Protein AF-A0ABD5NP90-F1 (afdb_monomer)

Organism: NCBI:txid1487865

Radius of gyration: 21.66 Å; Cα contacts (8 Å, |Δi|>4): 193; chains: 1; bounding box: 47×62×63 Å

Solvent-accessible surface area (backbone atoms only — not comparable to full-atom values): 8607 Å² total; per-residue (Å²): 136,59,74,68,62,52,53,56,49,50,52,51,51,49,43,28,54,78,72,63,69,51,52,55,20,36,29,44,36,38,44,45,78,55,57,99,80,55,80,59,52,67,68,48,51,56,53,50,57,48,51,23,63,51,43,79,63,48,57,51,79,42,86,50,100,64,27,40,35,40,34,42,50,76,32,51,48,91,72,45,57,64,66,62,50,50,57,49,51,52,53,53,33,64,76,35,55,92,68,23,47,68,42,79,44,81,45,80,48,76,55,96,90,35,44,31,38,32,40,40,36,37,66,38,70,63,96,57,80,79,78,71,82,73,77,80,82,67,82,81,76,73,81,83,82,130

pLDDT: mean 82.2, std 15.54, range [41.75, 96.75]

Secondary structure (DSSP, 8-state):
--HHHHHHHHHHHHIIIIIS---SEEEEEEEEEPPTT-TTHHHHHHHHHHHHHHTTT-EEEEEETTEEEEEEPPEETTT--HHHHHHHHHHHHHHHTTT-EEEEEEEEEEETTEEEEEEEEEEE--SS-------------PPPP-

Foldseek 3Di:
DDPVVVVVLVVVLCCCVVPVVHFQWEKEKAFDFADPVSVCVVVVVVLLVQNCVQQVHDWDWDADPGGIMIIGDTHGPVSGPVVVVVVSLVVVQVSCVVFFHKDWDWDWDQDPSTTYIYIYIYTHGDPDPPDDPPPPPDPPPDDDDD

Nearest PDB structures (foldseek):
  2gf9-assembly1_A  TM=6.830E-01  e=1.970E+00  Homo sapiens
  2f9m-assembly1_A  TM=6.886E-01  e=2.098E+00  Homo sapiens
  6n0b-assembly1_C  TM=7.462E-01  e=4.466E+00  Homo sapiens
  9bhw-assembly1_C  TM=5.944E-01  e=6.516E+00  Ciona intestinalis
  7m6j-assembly1_D  TM=7.043E-01  e=8.927E+00  Homo sapiens

Structure (mmCIF, N/CA/C/O backbone):
data_AF-A0ABD5NP90-F1
#
_entry.id   AF-A0ABD5NP90-F1
#
loop_
_atom_site.group_PDB
_atom_site.id
_atom_site.type_symbol
_atom_site.label_atom_id
_atom_site.label_alt_id
_atom_site.label_comp_id
_atom_site.label_asym_id
_atom_site.label_entity_id
_atom_site.label_seq_id
_atom_site.pdbx_PDB_ins_code
_atom_site.Cartn_x
_atom_site.Cartn_y
_atom_site.Cartn_z
_atom_site.occupancy
_atom_site.B_iso_or_equiv
_atom_site.auth_seq_id
_atom_site.auth_comp_id
_atom_site.auth_asym_id
_atom_site.auth_atom_id
_atom_site.pdbx_PDB_model_num
ATOM 1 N N . MET A 1 1 ? 8.278 3.308 -33.999 1.00 57.59 1 MET A N 1
ATOM 2 C CA . MET A 1 1 ? 8.359 2.010 -33.283 1.00 57.59 1 MET A CA 1
ATOM 3 C C . MET A 1 1 ? 7.570 0.972 -34.076 1.00 57.59 1 MET A C 1
ATOM 5 O O . MET A 1 1 ? 6.395 1.219 -34.317 1.00 57.59 1 MET A O 1
ATOM 9 N N . SER A 1 2 ? 8.193 -0.114 -34.550 1.00 71.19 2 SER A N 1
ATOM 10 C CA . SER A 1 2 ? 7.532 -1.091 -35.438 1.00 71.19 2 SER A CA 1
ATOM 11 C C . SER A 1 2 ? 6.545 -2.002 -34.686 1.00 71.19 2 SER A C 1
ATOM 13 O O . SER A 1 2 ? 6.650 -2.179 -33.469 1.00 71.19 2 SER A O 1
ATOM 15 N N . LEU A 1 3 ? 5.588 -2.595 -35.411 1.00 65.69 3 LEU A N 1
ATOM 16 C CA . LEU A 1 3 ? 4.595 -3.539 -34.870 1.00 65.69 3 LEU A CA 1
ATOM 17 C C . LEU A 1 3 ? 5.245 -4.779 -34.223 1.00 65.69 3 LEU A C 1
ATOM 19 O O . LEU A 1 3 ? 4.791 -5.229 -33.175 1.00 65.69 3 LEU A O 1
ATOM 23 N N . LEU A 1 4 ? 6.356 -5.262 -34.787 1.00 64.75 4 LEU A N 1
ATOM 24 C CA . LEU A 1 4 ? 7.160 -6.373 -34.259 1.00 64.75 4 LEU A CA 1
ATOM 25 C C . LEU A 1 4 ? 7.798 -6.060 -32.898 1.00 64.75 4 LEU A C 1
ATOM 27 O O . LEU A 1 4 ? 7.802 -6.898 -31.999 1.00 64.75 4 LEU A O 1
ATOM 31 N N . CYS A 1 5 ? 8.295 -4.836 -32.701 1.00 59.66 5 CYS A N 1
ATOM 32 C CA . CYS A 1 5 ? 8.834 -4.431 -31.402 1.00 59.66 5 CYS A CA 1
ATOM 33 C C . CYS A 1 5 ? 7.739 -4.372 -30.324 1.00 59.66 5 CYS A C 1
ATOM 35 O O . CYS A 1 5 ? 8.005 -4.690 -29.167 1.00 59.66 5 CYS A O 1
ATOM 37 N N . ARG A 1 6 ? 6.505 -3.990 -30.688 1.00 65.06 6 ARG A N 1
ATOM 38 C CA . ARG A 1 6 ? 5.370 -3.943 -29.749 1.00 65.06 6 ARG A CA 1
ATOM 39 C C . ARG A 1 6 ? 4.915 -5.339 -29.322 1.00 65.06 6 ARG A C 1
ATOM 41 O O . ARG A 1 6 ? 4.686 -5.551 -28.133 1.00 65.06 6 ARG A O 1
ATOM 48 N N . SER A 1 7 ? 4.823 -6.287 -30.255 1.00 70.94 7 SER A N 1
ATOM 49 C CA . SER A 1 7 ? 4.382 -7.656 -29.960 1.00 70.94 7 SER A CA 1
ATOM 50 C C . SER A 1 7 ? 5.392 -8.425 -29.105 1.00 70.94 7 SER A C 1
ATOM 52 O O . SER A 1 7 ? 5.006 -9.027 -28.105 1.00 70.94 7 SER A O 1
ATOM 54 N N . LEU A 1 8 ? 6.690 -8.328 -29.409 1.00 77.44 8 LEU A N 1
ATOM 55 C CA . LEU A 1 8 ? 7.744 -8.939 -28.586 1.00 77.44 8 LEU A CA 1
ATOM 56 C C . LEU A 1 8 ? 7.776 -8.364 -27.163 1.00 77.44 8 LEU A C 1
ATOM 58 O O . LEU A 1 8 ? 7.968 -9.101 -26.194 1.00 77.44 8 LEU A O 1
ATOM 62 N N . ARG A 1 9 ? 7.541 -7.054 -27.018 1.00 76.25 9 ARG A N 1
ATOM 63 C CA . ARG A 1 9 ? 7.467 -6.401 -25.706 1.00 76.25 9 ARG A CA 1
ATOM 64 C C . ARG A 1 9 ? 6.272 -6.901 -24.895 1.00 76.25 9 ARG A C 1
ATOM 66 O O . ARG A 1 9 ? 6.444 -7.232 -23.728 1.00 76.25 9 ARG A O 1
ATOM 73 N N . ALA A 1 10 ? 5.100 -7.022 -25.517 1.00 77.19 10 ALA A N 1
ATOM 74 C CA . ALA A 1 10 ? 3.906 -7.555 -24.864 1.00 77.19 10 ALA A CA 1
ATOM 75 C C . ALA A 1 10 ? 4.109 -9.001 -24.378 1.00 77.19 10 ALA A C 1
ATOM 77 O O . ALA A 1 10 ? 3.796 -9.306 -23.228 1.00 77.19 10 ALA A O 1
ATOM 78 N N . ILE A 1 11 ? 4.710 -9.862 -25.207 1.00 81.62 11 ILE A N 1
ATOM 79 C CA . ILE A 1 11 ? 5.029 -11.251 -24.839 1.00 81.62 11 ILE A CA 1
ATOM 80 C C . ILE A 1 11 ? 5.984 -11.288 -23.643 1.00 81.62 11 ILE A C 1
ATOM 82 O O . ILE A 1 11 ? 5.739 -12.014 -22.683 1.00 81.62 11 ILE A O 1
ATOM 86 N N . ARG A 1 12 ? 7.046 -10.471 -23.657 1.00 80.31 12 ARG A N 1
ATOM 87 C CA . ARG A 1 12 ? 7.995 -10.390 -22.537 1.00 80.31 12 ARG A CA 1
ATOM 88 C C . ARG A 1 12 ? 7.311 -9.948 -21.242 1.00 80.31 12 ARG A C 1
ATOM 90 O O . ARG A 1 12 ? 7.608 -10.509 -20.191 1.00 80.31 12 ARG A O 1
ATOM 97 N N . THR A 1 13 ? 6.412 -8.967 -21.306 1.00 79.44 13 THR A N 1
ATOM 98 C CA . THR A 1 13 ? 5.660 -8.486 -20.138 1.00 79.44 13 THR A CA 1
ATOM 99 C C . THR A 1 13 ? 4.756 -9.572 -19.564 1.00 79.44 13 THR A C 1
ATOM 101 O O . THR A 1 13 ? 4.794 -9.814 -18.359 1.00 79.44 13 THR A O 1
ATOM 104 N N . VAL A 1 14 ? 3.992 -10.260 -20.417 1.00 80.69 14 VAL A N 1
ATOM 105 C CA . VAL A 1 14 ? 3.122 -11.377 -20.013 1.00 80.69 14 VAL A CA 1
ATOM 106 C C . VAL A 1 14 ? 3.948 -12.503 -19.400 1.00 80.69 14 VAL A C 1
ATOM 108 O O . VAL A 1 14 ? 3.627 -12.966 -18.314 1.00 80.69 14 VAL A O 1
ATOM 111 N N . TRP A 1 15 ? 5.069 -12.882 -20.017 1.00 79.94 15 TRP A N 1
ATOM 112 C CA . TRP A 1 15 ? 5.958 -13.910 -19.474 1.00 79.94 15 TRP A CA 1
ATOM 113 C C . TRP A 1 15 ? 6.501 -13.511 -18.094 1.00 79.94 15 TRP A C 1
ATOM 115 O O . TRP A 1 15 ? 6.408 -14.279 -17.135 1.00 79.94 15 TRP A O 1
ATOM 125 N N . LYS A 1 16 ? 7.040 -12.292 -17.951 1.00 80.31 16 LYS A N 1
ATOM 126 C CA . LYS A 1 16 ? 7.548 -11.801 -16.661 1.00 80.31 16 LYS A CA 1
ATOM 127 C C . LYS A 1 16 ? 6.478 -11.809 -15.569 1.00 80.31 16 LYS A C 1
ATOM 129 O O . LYS A 1 16 ? 6.783 -12.190 -14.440 1.00 80.31 16 LYS A O 1
ATOM 134 N N . ARG A 1 17 ? 5.253 -11.400 -15.905 1.00 84.50 17 ARG A N 1
ATOM 135 C CA . ARG A 1 17 ? 4.126 -11.325 -14.972 1.00 84.50 17 ARG A CA 1
ATOM 136 C C . ARG A 1 17 ? 3.59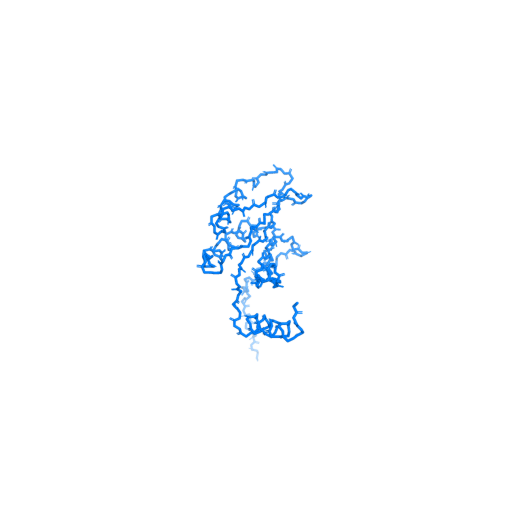7 -12.708 -14.601 1.00 84.50 17 ARG A C 1
ATOM 138 O O . ARG A 1 17 ? 3.575 -13.048 -13.426 1.00 84.50 17 ARG A O 1
ATOM 145 N N . ASP A 1 18 ? 3.203 -13.487 -15.601 1.00 84.81 18 ASP A N 1
ATOM 146 C CA . ASP A 1 18 ? 2.347 -14.663 -15.419 1.00 84.81 18 ASP A CA 1
ATOM 147 C C . ASP A 1 18 ? 3.154 -15.955 -15.238 1.00 84.81 18 ASP A C 1
ATOM 149 O O . ASP A 1 18 ? 2.656 -16.911 -14.655 1.00 84.81 18 ASP A O 1
ATOM 153 N N . VAL A 1 19 ? 4.411 -15.985 -15.695 1.00 80.25 19 VAL A N 1
ATOM 154 C CA . VAL A 1 19 ? 5.278 -17.169 -15.566 1.00 80.25 19 VAL A CA 1
ATOM 155 C C . VAL A 1 19 ? 6.350 -16.951 -14.506 1.00 80.25 19 V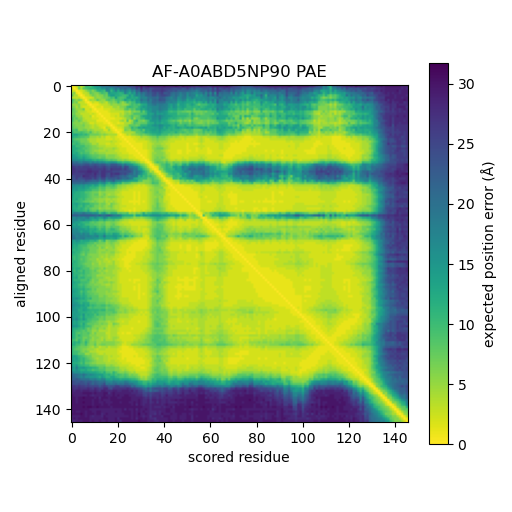AL A C 1
ATOM 157 O O . VAL A 1 19 ? 6.543 -17.793 -13.636 1.00 80.25 19 VAL A O 1
ATOM 160 N N . LEU A 1 20 ? 7.068 -15.826 -14.565 1.00 82.25 20 LEU A N 1
ATOM 161 C CA . LEU A 1 20 ? 8.197 -15.593 -13.658 1.00 82.25 20 LEU A CA 1
ATOM 162 C C . LEU A 1 20 ? 7.791 -14.919 -12.348 1.00 82.25 20 LEU A C 1
ATOM 164 O O . LEU A 1 20 ? 8.569 -14.968 -11.400 1.00 82.25 20 LEU A O 1
ATOM 168 N N . SER A 1 21 ? 6.623 -14.271 -12.289 1.00 85.25 21 SER A N 1
ATOM 169 C CA . SER A 1 21 ? 6.229 -13.399 -11.173 1.00 85.25 21 SER A CA 1
ATOM 170 C C . SER A 1 21 ? 7.319 -12.381 -10.792 1.00 85.25 21 SER A C 1
ATOM 172 O O . SER A 1 21 ? 7.497 -12.058 -9.619 1.00 85.25 21 SER A O 1
ATOM 174 N N . ARG A 1 22 ? 8.068 -11.873 -11.782 1.00 88.44 22 ARG A N 1
ATOM 175 C CA . ARG A 1 22 ? 9.227 -10.984 -11.587 1.00 88.44 22 ARG A CA 1
ATOM 176 C C . ARG A 1 22 ? 8.962 -9.599 -12.183 1.00 88.44 22 ARG A C 1
ATOM 178 O O . ARG A 1 22 ? 9.093 -9.441 -13.402 1.00 88.44 22 ARG A O 1
ATOM 185 N N . PRO A 1 23 ? 8.586 -8.602 -11.363 1.00 92.88 23 PRO A N 1
ATOM 186 C CA . PRO A 1 23 ? 8.503 -7.225 -11.824 1.00 92.88 23 PRO A CA 1
ATOM 187 C C . PRO A 1 23 ? 9.896 -6.620 -12.013 1.00 92.88 23 PRO A C 1
ATOM 189 O O . PRO A 1 23 ? 10.886 -7.112 -11.479 1.00 92.88 23 PRO A O 1
ATOM 192 N N . ASP A 1 24 ? 9.949 -5.526 -12.764 1.00 93.81 24 ASP A N 1
ATOM 193 C CA . ASP A 1 24 ? 11.124 -4.661 -12.859 1.00 93.81 24 ASP A CA 1
ATOM 194 C C . ASP A 1 24 ? 11.206 -3.709 -11.656 1.00 93.81 24 ASP A C 1
ATOM 196 O O . ASP A 1 24 ? 12.299 -3.368 -11.205 1.00 93.81 24 ASP A O 1
ATOM 200 N N . ARG A 1 25 ? 10.049 -3.283 -11.131 1.00 95.06 25 ARG A N 1
ATOM 201 C CA . ARG A 1 25 ? 9.948 -2.373 -9.984 1.00 95.06 25 ARG A CA 1
ATOM 202 C C . ARG A 1 25 ? 8.795 -2.739 -9.053 1.00 95.06 25 ARG A C 1
ATOM 204 O O . ARG A 1 25 ? 7.773 -3.263 -9.503 1.00 95.06 25 ARG A O 1
ATOM 211 N N . TYR A 1 26 ? 8.932 -2.401 -7.779 1.00 95.50 26 TYR A N 1
ATOM 212 C CA . TYR A 1 26 ? 7.846 -2.426 -6.806 1.00 95.50 26 TYR A CA 1
ATOM 213 C C . TYR A 1 26 ? 7.386 -1.021 -6.464 1.00 95.50 26 TYR A C 1
ATOM 215 O O . TYR A 1 26 ? 8.157 -0.072 -6.504 1.00 95.50 26 TYR A O 1
ATOM 223 N N . GLN A 1 27 ? 6.122 -0.915 -6.094 1.00 95.62 27 GLN A N 1
ATOM 224 C CA . GLN A 1 27 ? 5.531 0.297 -5.549 1.00 95.62 27 GLN A CA 1
ATOM 225 C C . GLN A 1 27 ? 4.599 -0.098 -4.407 1.00 95.62 27 GLN A C 1
ATOM 227 O O . GLN A 1 27 ? 4.057 -1.207 -4.415 1.00 95.62 27 GLN A O 1
ATOM 232 N N . VAL A 1 28 ? 4.346 0.801 -3.463 1.00 96.62 28 VAL A N 1
ATOM 233 C CA . VAL A 1 28 ? 3.317 0.594 -2.448 1.00 96.62 28 VAL A CA 1
ATOM 234 C C . VAL A 1 28 ? 2.341 1.763 -2.373 1.00 96.62 28 VAL A C 1
ATOM 236 O O . VAL A 1 28 ? 2.700 2.920 -2.547 1.00 96.62 28 VAL A O 1
ATOM 239 N N . TYR A 1 29 ? 1.083 1.422 -2.121 1.00 95.81 29 TYR A N 1
ATOM 240 C CA . TYR A 1 29 ? 0.025 2.295 -1.648 1.00 95.81 29 TYR A CA 1
ATOM 241 C C . TYR A 1 29 ? -0.466 1.731 -0.312 1.00 95.81 29 TYR A C 1
ATOM 243 O O . TYR A 1 29 ? -0.935 0.590 -0.275 1.00 95.81 29 TYR A O 1
ATOM 251 N N . VAL A 1 30 ? -0.408 2.513 0.763 1.00 95.31 30 VAL A N 1
ATOM 252 C CA . VAL A 1 30 ? -0.983 2.150 2.066 1.00 95.31 30 VAL A CA 1
ATOM 253 C C . VAL A 1 30 ? -1.965 3.222 2.502 1.00 95.31 30 VAL A C 1
ATOM 255 O O . VAL A 1 30 ? -1.637 4.402 2.490 1.00 95.31 30 VAL A O 1
ATOM 258 N N . SER A 1 31 ? -3.172 2.832 2.895 1.00 93.31 31 SER A N 1
ATOM 259 C CA . SER A 1 31 ? -4.101 3.736 3.573 1.00 93.31 31 SER A CA 1
ATOM 260 C C . SER A 1 31 ? -4.058 3.503 5.077 1.00 93.31 31 SER A C 1
ATOM 262 O O . SER A 1 31 ? -4.033 2.361 5.523 1.00 93.31 31 SER A O 1
ATOM 264 N N . PHE A 1 32 ? -4.094 4.581 5.851 1.00 90.69 32 PHE A N 1
ATOM 265 C CA . PHE A 1 32 ? -4.166 4.553 7.304 1.00 90.69 32 PHE A CA 1
ATOM 266 C C . PHE A 1 32 ? -5.441 5.264 7.757 1.00 90.69 32 PHE A C 1
ATOM 268 O O . PHE A 1 32 ? -5.569 6.469 7.518 1.00 90.69 32 PHE A O 1
ATOM 275 N N . PRO A 1 33 ? -6.405 4.561 8.373 1.00 86.31 33 PRO A N 1
ATOM 276 C CA . PRO A 1 33 ? -7.574 5.214 8.933 1.00 86.31 33 PRO A CA 1
ATOM 277 C C . PRO A 1 33 ? -7.179 6.024 10.171 1.00 86.31 33 PRO A C 1
ATOM 279 O O . PRO A 1 33 ? -6.468 5.529 11.046 1.00 86.31 33 PRO A O 1
ATOM 282 N N . THR A 1 34 ? -7.673 7.254 10.268 1.00 74.25 34 THR A N 1
ATOM 283 C CA . THR A 1 34 ? -7.567 8.072 11.485 1.00 74.25 34 THR A CA 1
ATOM 284 C C . THR A 1 34 ? -8.879 7.970 12.260 1.00 74.25 34 THR A C 1
ATOM 286 O O . THR A 1 34 ? -9.952 7.934 11.656 1.00 74.25 34 THR A O 1
ATOM 289 N N . ASP A 1 35 ? -8.820 7.878 13.591 1.00 68.81 35 ASP A N 1
ATOM 290 C CA . ASP A 1 35 ? -10.031 8.019 14.408 1.00 68.81 35 ASP A CA 1
ATOM 291 C C . ASP A 1 35 ? -10.451 9.500 14.504 1.00 68.81 35 ASP A C 1
ATOM 293 O O . ASP A 1 35 ? -9.695 10.401 14.136 1.00 68.81 35 ASP A O 1
ATOM 297 N N . GLU A 1 36 ? -11.676 9.755 14.971 1.00 56.91 36 GLU A N 1
ATOM 298 C CA . GLU A 1 36 ? -12.225 11.115 15.105 1.00 56.91 36 GLU A CA 1
ATOM 299 C C . GLU A 1 36 ? -11.417 11.976 16.098 1.00 56.91 36 GLU A C 1
ATOM 301 O O . GLU 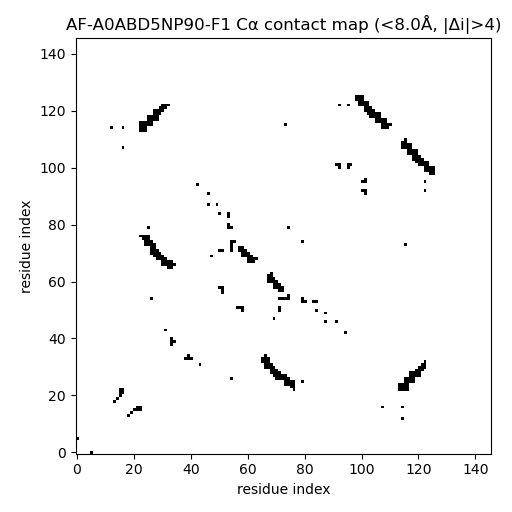A 1 36 ? -11.362 13.199 15.977 1.00 56.91 36 GLU A O 1
ATOM 306 N N . THR A 1 37 ? -10.717 11.336 17.035 1.00 56.19 37 THR A N 1
ATOM 307 C CA . THR A 1 37 ? -9.856 11.960 18.049 1.00 56.19 37 THR A CA 1
ATOM 308 C C . THR A 1 37 ? -8.399 12.149 17.614 1.00 56.19 37 THR A C 1
ATOM 310 O O . THR A 1 37 ? -7.616 12.707 18.377 1.00 56.19 37 THR A O 1
ATOM 313 N N . HIS A 1 38 ? -8.030 11.748 16.393 1.00 54.59 38 HIS A N 1
ATOM 314 C CA . HIS A 1 38 ? -6.662 11.783 15.857 1.00 54.59 38 HIS A CA 1
ATOM 315 C C . HIS A 1 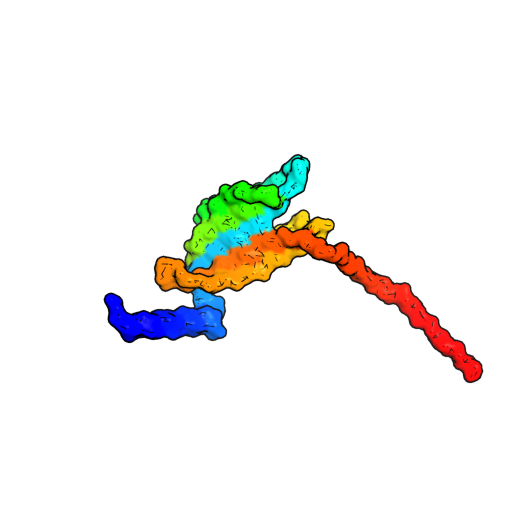38 ? -5.618 11.069 16.744 1.00 54.59 38 HIS A C 1
ATOM 317 O O . HIS A 1 38 ? -4.416 11.303 16.622 1.00 54.59 38 HIS A O 1
ATOM 323 N N . SER A 1 39 ? -6.056 10.158 17.615 1.00 54.66 39 SER A N 1
ATOM 324 C CA . SER A 1 39 ? -5.258 9.566 18.701 1.00 54.66 39 SER A CA 1
ATOM 325 C C . SER A 1 39 ? -4.243 8.516 18.236 1.00 54.66 39 SER A C 1
ATOM 327 O O . SER A 1 39 ? -3.422 8.061 19.025 1.00 54.66 39 SER A O 1
ATOM 329 N N . ARG A 1 40 ? -4.290 8.106 16.962 1.00 59.47 40 ARG A N 1
ATOM 330 C CA . ARG A 1 40 ? -3.419 7.065 16.377 1.00 59.47 40 ARG A CA 1
ATOM 331 C C . ARG A 1 40 ? -2.334 7.622 15.450 1.00 59.47 40 ARG A C 1
ATOM 333 O O . ARG A 1 40 ? -1.822 6.892 14.606 1.00 59.47 40 ARG A O 1
ATOM 340 N N . SER A 1 41 ? -1.995 8.904 15.574 1.00 61.28 41 SER A N 1
ATOM 341 C CA . SER A 1 41 ? -0.984 9.554 14.730 1.00 61.28 41 SER A CA 1
ATOM 342 C C . SER A 1 41 ? 0.427 8.985 14.927 1.00 61.28 41 SER A C 1
ATOM 344 O O . SER A 1 41 ? 1.144 8.834 13.941 1.00 61.28 41 SER A O 1
ATOM 346 N N . GLU A 1 42 ? 0.803 8.611 16.156 1.00 64.19 42 GLU A N 1
ATOM 347 C CA . GLU A 1 42 ? 2.145 8.090 16.464 1.00 64.19 42 GLU A CA 1
ATOM 348 C C . GLU A 1 42 ? 2.455 6.757 15.751 1.00 64.19 42 GLU A C 1
ATOM 350 O O . GLU A 1 42 ? 3.405 6.735 14.967 1.00 64.19 42 GLU A O 1
ATOM 355 N N . PRO A 1 43 ? 1.635 5.685 15.865 1.00 78.44 43 PRO A N 1
ATOM 356 C CA . PRO A 1 43 ? 1.882 4.451 15.112 1.00 78.44 43 PRO A CA 1
ATOM 357 C C . PRO A 1 43 ? 1.903 4.662 13.594 1.00 78.44 43 PRO A C 1
ATOM 359 O O . PRO A 1 43 ? 2.636 3.989 12.877 1.00 78.44 43 PRO A O 1
ATOM 362 N N . VAL A 1 44 ? 1.095 5.596 13.078 1.00 85.19 44 VAL A N 1
ATOM 363 C CA . VAL A 1 44 ? 1.052 5.893 11.640 1.00 85.19 44 VAL A CA 1
ATOM 364 C C . VAL A 1 44 ? 2.352 6.535 11.170 1.00 85.19 44 VAL A C 1
ATOM 366 O O . VAL A 1 44 ? 2.852 6.144 10.119 1.00 85.19 44 VAL A O 1
ATOM 369 N N . ALA A 1 45 ? 2.913 7.478 11.929 1.00 87.94 45 ALA A N 1
ATOM 370 C CA . ALA A 1 45 ? 4.180 8.118 11.586 1.00 87.94 45 ALA A CA 1
ATOM 371 C C . ALA A 1 45 ? 5.333 7.103 11.518 1.00 87.94 45 ALA A C 1
ATOM 373 O O . ALA A 1 45 ? 6.107 7.128 10.559 1.00 87.94 45 ALA A O 1
ATOM 374 N N . ASP A 1 46 ? 5.392 6.164 12.466 1.00 91.06 46 ASP A N 1
ATOM 375 C CA . ASP A 1 46 ? 6.397 5.095 12.471 1.00 91.06 46 ASP A CA 1
ATOM 376 C C . ASP A 1 46 ? 6.266 4.180 11.248 1.00 91.06 46 ASP A C 1
ATOM 378 O O . ASP A 1 46 ? 7.261 3.884 10.577 1.00 91.06 46 ASP A O 1
ATOM 382 N N . HIS A 1 47 ? 5.032 3.789 10.905 1.00 92.81 47 HIS A N 1
ATOM 383 C CA . HIS A 1 47 ? 4.759 2.993 9.706 1.00 92.81 47 HIS A CA 1
ATOM 384 C C . HIS A 1 47 ? 5.134 3.747 8.426 1.00 92.81 47 HIS A C 1
ATOM 386 O O . HIS A 1 47 ? 5.739 3.157 7.535 1.00 92.81 47 HIS A O 1
ATOM 392 N N . VAL A 1 48 ? 4.821 5.045 8.324 1.00 92.50 48 VAL A N 1
ATOM 393 C CA . VAL A 1 48 ? 5.201 5.882 7.169 1.00 92.50 48 VAL A CA 1
ATOM 394 C C . VAL A 1 48 ? 6.720 5.944 7.028 1.00 92.50 48 VAL A C 1
ATOM 396 O O . VAL A 1 48 ? 7.233 5.685 5.941 1.00 92.50 48 VAL A O 1
ATOM 399 N N . ALA A 1 49 ? 7.438 6.220 8.119 1.00 93.00 49 ALA A N 1
ATOM 400 C CA . ALA A 1 49 ? 8.895 6.294 8.115 1.00 93.00 49 ALA A CA 1
ATOM 401 C C . ALA A 1 49 ? 9.533 4.952 7.724 1.00 93.00 49 ALA A C 1
ATOM 403 O O . ALA A 1 49 ? 10.593 4.909 7.102 1.00 93.00 49 ALA A O 1
ATOM 404 N N . GLU A 1 50 ? 8.904 3.831 8.079 1.00 94.62 50 GLU A N 1
ATOM 405 C CA . GLU A 1 50 ? 9.382 2.520 7.661 1.00 94.62 50 GLU A CA 1
ATOM 406 C C . GLU A 1 50 ? 9.103 2.212 6.188 1.00 94.62 50 GLU A C 1
ATOM 408 O O . GLU A 1 50 ? 9.980 1.678 5.509 1.00 94.62 50 GLU A O 1
ATOM 413 N N . ILE A 1 51 ? 7.938 2.607 5.665 1.00 95.25 51 ILE A N 1
ATOM 414 C CA . ILE A 1 51 ? 7.648 2.532 4.225 1.00 95.25 51 ILE A CA 1
ATOM 415 C C . ILE A 1 51 ? 8.677 3.351 3.442 1.00 95.25 51 ILE A C 1
ATOM 417 O O . ILE A 1 51 ? 9.231 2.856 2.463 1.00 95.25 51 ILE A O 1
ATOM 421 N N . GLU A 1 52 ? 8.955 4.575 3.889 1.00 94.75 52 GLU A N 1
ATOM 422 C CA . GLU A 1 52 ? 9.950 5.459 3.283 1.00 94.75 52 GLU A CA 1
ATOM 423 C C . GLU A 1 52 ? 11.328 4.787 3.220 1.00 94.75 52 GLU A C 1
ATOM 425 O O . GLU A 1 52 ? 11.948 4.750 2.158 1.00 94.75 52 GLU A O 1
ATOM 430 N N . ARG A 1 53 ? 11.777 4.159 4.316 1.00 94.00 53 ARG A N 1
ATOM 431 C CA . ARG A 1 53 ? 13.045 3.411 4.342 1.00 94.00 53 ARG A CA 1
ATOM 432 C C . ARG A 1 53 ? 13.059 2.226 3.374 1.00 94.00 53 ARG A C 1
ATOM 434 O O . ARG A 1 53 ? 14.048 2.031 2.674 1.00 94.00 53 ARG A O 1
ATOM 441 N N . LEU A 1 54 ? 11.986 1.436 3.331 1.00 94.50 54 LEU A N 1
ATOM 442 C CA . LEU A 1 54 ? 11.904 0.228 2.498 1.00 94.50 54 LEU A CA 1
ATOM 443 C C . LEU A 1 54 ? 11.802 0.524 0.998 1.00 94.50 54 LEU A C 1
ATOM 445 O O . LEU A 1 54 ? 12.161 -0.327 0.183 1.00 94.50 54 LEU A O 1
ATOM 449 N N . PHE A 1 55 ? 11.315 1.711 0.637 1.00 94.19 55 PHE A N 1
ATOM 450 C CA . PHE A 1 55 ? 11.150 2.160 -0.744 1.00 94.19 55 PHE A CA 1
ATOM 451 C C . PHE A 1 55 ? 12.085 3.332 -1.101 1.00 94.19 55 PHE A C 1
ATOM 453 O O . PHE A 1 55 ? 11.750 4.166 -1.935 1.00 94.19 55 PHE A O 1
ATOM 460 N N . GLU A 1 56 ? 13.279 3.371 -0.503 1.00 85.38 56 GLU A N 1
ATOM 461 C CA . GLU A 1 56 ? 14.371 4.299 -0.851 1.00 85.38 56 GLU A CA 1
ATOM 462 C C . GLU A 1 56 ? 14.004 5.799 -0.851 1.00 85.38 56 GLU A C 1
ATOM 464 O O . GLU A 1 56 ? 14.602 6.595 -1.573 1.00 85.38 56 GLU A O 1
ATOM 469 N N . GLY A 1 57 ? 13.084 6.214 0.018 1.00 70.06 57 GLY A N 1
ATOM 470 C CA . GLY A 1 57 ? 13.074 7.581 0.538 1.00 70.06 57 GLY A CA 1
ATOM 471 C C . GLY A 1 57 ? 12.037 8.550 -0.018 1.00 70.06 57 GLY A C 1
ATOM 472 O O . GLY A 1 57 ? 11.839 9.585 0.605 1.00 70.06 57 GLY A O 1
ATOM 473 N N . TRP A 1 58 ? 11.354 8.275 -1.133 1.00 83.00 58 TRP A N 1
ATOM 474 C CA . TRP A 1 58 ? 10.276 9.169 -1.580 1.00 83.00 58 TRP A CA 1
ATOM 475 C C . TRP A 1 58 ? 8.909 8.512 -1.476 1.00 83.00 58 TRP A C 1
ATOM 477 O O . TRP A 1 58 ? 8.570 7.561 -2.190 1.00 83.00 58 TRP A O 1
ATOM 487 N N . VAL A 1 59 ? 8.132 9.036 -0.529 1.00 92.44 59 VAL A N 1
ATOM 488 C CA . VAL A 1 59 ? 6.730 8.705 -0.332 1.00 92.44 59 VAL A CA 1
ATOM 489 C C . VAL A 1 59 ? 5.905 9.981 -0.346 1.00 92.44 59 VAL A C 1
ATOM 491 O O . VAL A 1 59 ? 6.187 10.941 0.368 1.00 92.44 59 VAL A O 1
ATOM 494 N N . ASP A 1 60 ? 4.844 9.974 -1.135 1.00 93.62 60 ASP A N 1
ATOM 495 C CA . ASP A 1 60 ? 3.816 10.993 -1.070 1.00 93.62 60 ASP A CA 1
ATOM 496 C C . ASP A 1 60 ? 2.808 10.637 0.021 1.00 93.62 60 ASP A C 1
ATOM 498 O O . ASP A 1 60 ? 2.266 9.526 0.046 1.00 93.62 60 ASP A O 1
ATOM 502 N N . VAL A 1 61 ? 2.493 11.603 0.884 1.00 91.25 61 VAL A N 1
ATOM 503 C CA . VAL A 1 61 ? 1.450 11.467 1.905 1.00 91.25 61 VAL A CA 1
ATOM 504 C C . VAL A 1 61 ? 0.274 12.374 1.562 1.00 91.25 61 VAL A C 1
ATOM 506 O O . VAL A 1 61 ? 0.396 13.595 1.487 1.00 91.25 61 VAL A O 1
ATOM 509 N N . TYR A 1 62 ? -0.896 11.771 1.381 1.00 89.62 62 TYR A N 1
ATOM 510 C CA . TYR A 1 62 ? -2.132 12.446 1.010 1.00 89.62 62 TYR A CA 1
ATOM 511 C C . TYR A 1 62 ? -3.155 12.360 2.140 1.00 89.62 62 TYR A C 1
ATOM 513 O O . TYR A 1 62 ? -3.494 11.267 2.599 1.00 89.62 62 TYR A O 1
ATOM 521 N N . ALA A 1 63 ? -3.732 13.498 2.524 1.00 86.75 63 ALA A N 1
ATOM 522 C CA . ALA A 1 63 ? -4.930 13.514 3.356 1.00 86.75 63 ALA A CA 1
ATOM 523 C C . ALA A 1 63 ? -6.145 12.986 2.572 1.00 86.75 63 ALA A C 1
ATOM 525 O O . ALA A 1 63 ? -6.336 13.276 1.386 1.00 86.75 63 ALA A O 1
ATOM 526 N N . ARG A 1 64 ? -6.985 12.201 3.241 1.00 83.62 64 ARG A N 1
ATOM 527 C CA . ARG A 1 64 ? -8.239 11.635 2.734 1.00 83.62 64 ARG A CA 1
ATOM 528 C C . ARG A 1 64 ? -9.342 11.871 3.761 1.00 83.62 64 ARG A C 1
ATOM 530 O O . ARG A 1 64 ? -9.079 12.004 4.948 1.00 83.62 64 ARG A O 1
ATOM 537 N N . ALA A 1 65 ? -10.596 11.857 3.311 1.00 79.56 65 ALA A N 1
ATOM 538 C CA . ALA A 1 65 ? -11.748 12.056 4.196 1.00 79.56 65 ALA A CA 1
ATOM 539 C C . ALA A 1 65 ? -11.813 11.040 5.357 1.00 79.56 65 ALA A C 1
ATOM 541 O O . ALA A 1 65 ? -12.360 11.347 6.406 1.00 79.56 65 ALA A O 1
ATOM 542 N N . SER A 1 66 ? -11.250 9.843 5.170 1.00 76.75 66 SER A N 1
ATOM 543 C CA . SER A 1 66 ? -11.223 8.764 6.163 1.00 76.75 66 SER A CA 1
ATOM 544 C C . SER A 1 66 ? -9.833 8.495 6.754 1.00 76.75 66 SER A C 1
ATOM 546 O O . SER A 1 66 ? -9.639 7.441 7.356 1.00 76.75 66 SER A O 1
ATOM 548 N N . GLY A 1 67 ? -8.857 9.386 6.546 1.00 86.50 67 GLY A N 1
ATOM 549 C CA . GLY A 1 67 ? -7.508 9.248 7.098 1.00 86.50 67 GLY A CA 1
ATOM 550 C C . GLY A 1 67 ? -6.406 9.700 6.152 1.00 86.50 67 GLY A C 1
ATOM 551 O O . GLY A 1 67 ? -6.491 10.757 5.535 1.00 86.50 67 GLY A O 1
ATOM 552 N N . LEU A 1 68 ? -5.350 8.903 6.040 1.00 90.38 68 LEU A N 1
ATOM 553 C CA . LEU A 1 68 ? -4.158 9.213 5.255 1.00 90.38 68 LEU A CA 1
ATOM 554 C C . LEU A 1 68 ? -3.904 8.120 4.216 1.00 90.38 68 LEU A C 1
ATOM 556 O O . LEU A 1 68 ? -4.308 6.965 4.378 1.00 90.38 68 LEU A O 1
ATOM 560 N N . ALA A 1 69 ? -3.240 8.484 3.128 1.00 93.06 69 ALA A N 1
ATOM 561 C CA . ALA A 1 69 ? -2.721 7.548 2.145 1.00 93.06 69 ALA A CA 1
ATOM 562 C C . ALA A 1 69 ? -1.249 7.853 1.881 1.00 93.06 69 ALA A C 1
ATOM 564 O O . ALA A 1 69 ? -0.896 9.003 1.655 1.00 93.06 69 ALA A O 1
ATOM 565 N N . VAL A 1 70 ? -0.422 6.819 1.887 1.00 94.94 70 VAL A N 1
ATOM 566 C CA . VAL A 1 70 ? 1.008 6.869 1.593 1.00 94.94 70 VAL A CA 1
ATOM 567 C C . VAL A 1 70 ? 1.242 6.138 0.286 1.00 94.94 70 VAL A C 1
ATOM 569 O O . VAL A 1 70 ? 0.761 5.015 0.114 1.00 94.94 70 VAL A O 1
ATOM 572 N N . VAL A 1 71 ? 1.960 6.763 -0.638 1.00 95.62 71 VAL A N 1
ATOM 573 C CA . VAL A 1 71 ? 2.308 6.175 -1.932 1.00 95.62 71 VAL A CA 1
ATOM 574 C C . VAL A 1 71 ? 3.800 6.312 -2.141 1.00 95.62 71 VAL A C 1
ATOM 576 O O . VAL A 1 71 ? 4.311 7.417 -2.056 1.00 95.62 71 VAL A O 1
ATOM 579 N N . SER A 1 72 ? 4.496 5.215 -2.418 1.00 95.50 72 SER A N 1
ATOM 580 C CA . SER A 1 72 ? 5.911 5.285 -2.782 1.00 95.50 72 SER A CA 1
ATOM 581 C C . SER A 1 72 ? 6.094 5.572 -4.268 1.00 95.50 72 SER A C 1
ATOM 583 O O . SER A 1 72 ? 5.234 5.242 -5.098 1.00 95.50 72 SER A O 1
ATOM 585 N N . ASP A 1 73 ? 7.280 6.047 -4.624 1.00 92.81 73 ASP A N 1
ATOM 586 C CA . ASP A 1 73 ? 7.766 5.915 -5.991 1.00 92.81 73 ASP A CA 1
ATOM 587 C C . ASP A 1 73 ? 8.022 4.439 -6.369 1.00 92.81 73 ASP A C 1
ATOM 589 O O . ASP A 1 73 ? 8.156 3.568 -5.494 1.00 92.81 73 ASP A O 1
ATOM 593 N N . PRO A 1 74 ? 8.059 4.101 -7.674 1.00 93.19 74 PRO A N 1
ATOM 594 C CA . PRO A 1 74 ? 8.477 2.781 -8.128 1.00 93.19 74 PRO A CA 1
ATOM 595 C C . PRO A 1 74 ? 9.986 2.551 -7.936 1.00 93.19 74 PRO A C 1
ATOM 597 O O . PRO A 1 74 ? 10.808 3.173 -8.609 1.00 93.19 74 PRO A O 1
ATOM 600 N N . VAL A 1 75 ? 10.349 1.574 -7.109 1.00 93.69 75 VAL A N 1
ATOM 601 C CA . VAL A 1 75 ? 11.736 1.210 -6.767 1.00 93.69 75 VAL A CA 1
ATOM 602 C C . VAL A 1 75 ? 12.147 -0.076 -7.474 1.00 93.69 75 VAL A C 1
ATOM 604 O O . VAL A 1 75 ? 11.327 -0.972 -7.662 1.00 93.69 75 VAL A O 1
ATOM 607 N N . ALA A 1 76 ? 13.411 -0.188 -7.887 1.00 93.75 76 ALA A N 1
ATOM 608 C CA . ALA A 1 76 ? 13.921 -1.380 -8.567 1.00 93.75 76 ALA A CA 1
ATOM 609 C C . ALA A 1 76 ? 13.730 -2.658 -7.727 1.00 93.75 76 ALA A C 1
ATOM 611 O O . ALA A 1 76 ? 13.909 -2.657 -6.511 1.00 93.75 76 ALA A O 1
ATOM 612 N N . ALA A 1 77 ? 13.335 -3.756 -8.380 1.00 92.81 77 ALA A N 1
ATOM 613 C CA . ALA A 1 77 ? 12.928 -4.979 -7.686 1.00 92.81 77 ALA A CA 1
ATOM 614 C C . ALA A 1 77 ? 14.037 -5.637 -6.844 1.00 92.81 77 ALA A C 1
ATOM 616 O O . ALA A 1 77 ? 13.734 -6.347 -5.891 1.00 92.81 77 ALA A O 1
ATOM 617 N N . ASP A 1 78 ? 15.298 -5.409 -7.199 1.00 93.38 78 ASP A N 1
ATOM 618 C CA . ASP A 1 78 ? 16.497 -5.881 -6.503 1.00 93.38 78 ASP A CA 1
ATOM 619 C C . ASP A 1 78 ? 16.869 -5.041 -5.272 1.00 93.38 78 ASP A C 1
ATOM 621 O O . ASP A 1 78 ? 17.689 -5.473 -4.466 1.00 93.38 78 ASP A O 1
ATOM 625 N N . ARG A 1 79 ? 16.261 -3.863 -5.118 1.00 93.69 79 ARG A N 1
ATOM 626 C CA . ARG A 1 79 ? 16.510 -2.935 -4.009 1.00 93.69 79 ARG A CA 1
ATOM 627 C C . ARG A 1 79 ? 15.466 -3.001 -2.901 1.00 93.69 79 ARG A C 1
ATOM 629 O O . ARG A 1 79 ? 15.710 -2.530 -1.798 1.00 93.69 79 ARG A O 1
ATOM 636 N N 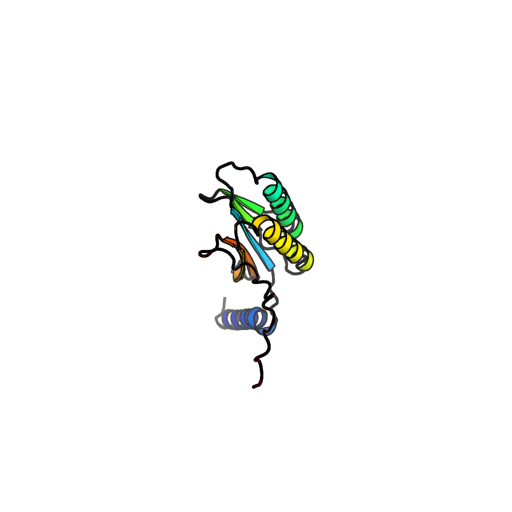. VAL A 1 80 ? 14.307 -3.594 -3.179 1.00 92.94 80 VAL A N 1
ATOM 637 C CA . VAL A 1 80 ? 13.229 -3.708 -2.192 1.00 92.94 80 VAL A CA 1
ATOM 638 C C . VAL A 1 80 ? 13.387 -4.985 -1.374 1.00 92.94 80 VAL A C 1
ATOM 640 O O . VAL A 1 80 ? 13.268 -6.094 -1.901 1.00 92.94 80 VAL A O 1
ATOM 643 N N . ASP A 1 81 ? 13.565 -4.833 -0.062 1.00 94.50 81 ASP A N 1
ATOM 644 C CA . ASP A 1 81 ? 13.502 -5.954 0.876 1.00 94.50 81 ASP A CA 1
AT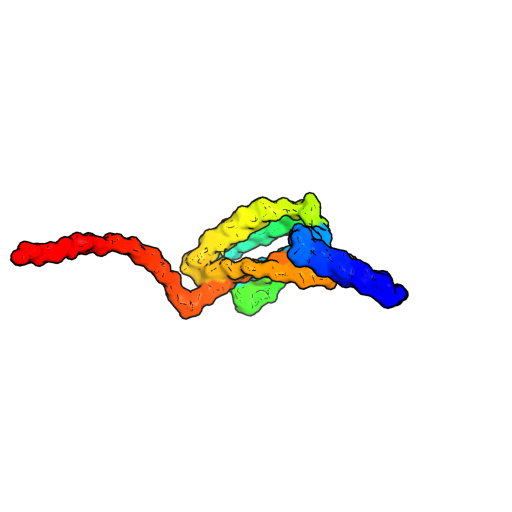OM 645 C C . ASP A 1 81 ? 12.041 -6.357 1.135 1.00 94.50 81 ASP A C 1
ATOM 647 O O . ASP A 1 81 ? 11.366 -5.884 2.054 1.00 94.50 81 ASP A O 1
ATOM 651 N N . LEU A 1 82 ? 11.537 -7.269 0.302 1.00 93.50 82 LEU A N 1
ATOM 652 C CA . LEU A 1 82 ? 10.173 -7.783 0.421 1.00 93.50 82 LEU A CA 1
ATOM 653 C C . LEU A 1 82 ? 9.906 -8.541 1.726 1.00 93.50 82 LEU A C 1
ATOM 655 O O . LEU A 1 82 ? 8.744 -8.684 2.107 1.00 93.50 82 LEU A O 1
ATOM 659 N N . SER A 1 83 ? 10.940 -9.067 2.384 1.00 96.06 83 SER A N 1
ATOM 660 C CA . SER A 1 83 ? 10.776 -9.782 3.649 1.00 96.06 83 SER A CA 1
ATOM 661 C C . SER A 1 83 ? 10.479 -8.802 4.778 1.00 96.06 83 SER A C 1
ATOM 663 O O . SER A 1 83 ? 9.468 -8.957 5.460 1.00 96.06 83 SER A O 1
ATOM 665 N N . GLN A 1 84 ? 11.264 -7.726 4.879 1.00 96.31 84 GLN A N 1
ATOM 666 C CA . GLN A 1 84 ? 11.008 -6.650 5.833 1.00 96.31 84 GLN A CA 1
ATOM 667 C C . GLN A 1 84 ? 9.688 -5.942 5.534 1.00 96.31 84 GLN A C 1
ATOM 669 O O . GLN A 1 84 ? 8.917 -5.671 6.453 1.00 96.31 84 GLN A O 1
ATOM 674 N N . PHE A 1 85 ? 9.367 -5.726 4.253 1.00 95.75 85 PHE A N 1
ATOM 675 C CA . PHE A 1 85 ? 8.074 -5.161 3.879 1.00 95.75 85 PHE A CA 1
ATOM 676 C C . PHE A 1 85 ? 6.899 -6.021 4.355 1.00 95.75 85 PHE A C 1
ATOM 678 O O . PHE A 1 85 ? 5.940 -5.486 4.902 1.00 95.75 85 PHE A O 1
ATOM 685 N N . ARG A 1 86 ? 6.968 -7.351 4.226 1.00 95.69 86 ARG A N 1
ATOM 686 C CA . ARG A 1 86 ? 5.920 -8.246 4.749 1.00 95.69 86 ARG A CA 1
ATOM 687 C C . ARG A 1 86 ? 5.804 -8.170 6.271 1.00 95.69 86 ARG A C 1
ATOM 689 O O . ARG A 1 86 ? 4.688 -8.046 6.762 1.00 95.69 86 ARG A O 1
ATOM 696 N N . SER A 1 87 ? 6.925 -8.134 6.990 1.00 96.69 87 SER A N 1
ATOM 697 C CA . SER A 1 87 ? 6.930 -7.949 8.449 1.00 96.69 87 SER A CA 1
ATOM 698 C C . SER A 1 87 ? 6.333 -6.603 8.879 1.00 96.69 87 SER A C 1
ATOM 700 O O . SER A 1 87 ? 5.716 -6.496 9.938 1.00 96.69 87 SER A O 1
ATOM 702 N N . LEU A 1 88 ? 6.500 -5.552 8.071 1.00 95.75 88 LEU A N 1
ATOM 703 C CA . LEU A 1 88 ? 5.805 -4.282 8.276 1.00 95.75 88 LEU A CA 1
ATOM 704 C C . LEU A 1 88 ? 4.291 -4.428 8.061 1.00 95.75 88 LEU A C 1
ATOM 706 O O . LEU A 1 88 ? 3.522 -3.919 8.871 1.00 95.75 88 LEU A O 1
ATOM 710 N N . LEU A 1 89 ? 3.843 -5.147 7.025 1.00 95.25 89 LEU A N 1
ATOM 711 C CA . LEU A 1 89 ? 2.409 -5.385 6.808 1.00 95.25 89 LEU A CA 1
ATOM 712 C C . LEU A 1 89 ? 1.752 -6.108 7.985 1.00 95.25 89 LEU A C 1
ATOM 714 O O . LEU A 1 89 ? 0.632 -5.762 8.348 1.00 95.25 89 LEU A O 1
ATOM 718 N N . ASP A 1 90 ? 2.447 -7.067 8.592 1.00 94.69 90 ASP A N 1
ATOM 719 C CA . ASP A 1 90 ? 1.933 -7.802 9.748 1.00 94.69 90 ASP A CA 1
ATOM 720 C C . ASP A 1 90 ? 1.800 -6.884 10.978 1.00 94.69 90 ASP A C 1
ATOM 722 O O . ASP A 1 90 ? 0.755 -6.870 11.624 1.00 94.69 90 ASP A O 1
ATOM 726 N N . ARG A 1 91 ? 2.771 -5.994 11.226 1.00 93.75 91 ARG A N 1
ATOM 727 C CA . ARG A 1 91 ? 2.655 -4.968 12.284 1.00 93.75 91 ARG A CA 1
ATOM 728 C C . ARG A 1 91 ? 1.560 -3.936 12.015 1.00 93.75 91 ARG A C 1
ATOM 730 O O . ARG A 1 91 ? 0.893 -3.481 12.947 1.00 93.75 91 ARG A O 1
ATOM 737 N N . ILE A 1 92 ? 1.356 -3.549 10.754 1.00 92.38 92 ILE A N 1
ATOM 738 C CA . ILE A 1 92 ? 0.224 -2.695 10.368 1.00 92.38 92 ILE A CA 1
ATOM 739 C C . ILE A 1 92 ? -1.087 -3.427 10.674 1.00 92.38 92 ILE A C 1
ATOM 741 O O . ILE A 1 92 ? -1.997 -2.830 11.242 1.00 92.38 92 ILE A O 1
ATOM 745 N N . GLU A 1 93 ? -1.194 -4.715 10.348 1.00 91.81 93 GLU A N 1
ATOM 746 C CA . GLU A 1 93 ? -2.382 -5.509 10.663 1.00 91.81 93 GLU A CA 1
ATOM 747 C C . GLU A 1 93 ? -2.645 -5.566 12.167 1.00 91.81 93 GLU A C 1
ATOM 749 O O . GLU A 1 93 ? -3.749 -5.236 12.591 1.00 91.81 93 GLU A O 1
ATOM 754 N N . GLU A 1 94 ? -1.631 -5.869 12.977 1.00 90.69 94 GLU A N 1
ATOM 755 C CA . GLU A 1 94 ? -1.722 -5.871 14.443 1.00 90.69 94 GLU A CA 1
ATOM 756 C C . GLU A 1 94 ? -2.193 -4.519 14.998 1.00 90.69 94 GLU A C 1
ATOM 758 O O . GLU A 1 94 ? -3.076 -4.474 15.857 1.00 90.69 94 GLU A O 1
ATOM 763 N N . THR A 1 95 ? -1.680 -3.410 14.448 1.00 88.94 95 THR A N 1
ATOM 764 C CA . THR A 1 95 ? -2.070 -2.042 14.842 1.00 88.94 95 THR A CA 1
ATOM 765 C C . THR A 1 95 ? -3.576 -1.808 14.681 1.00 88.94 95 THR A C 1
ATOM 767 O O . THR A 1 95 ? -4.191 -1.086 15.471 1.00 88.94 95 THR A O 1
ATOM 770 N N . TYR A 1 96 ? -4.194 -2.410 13.661 1.00 86.88 96 TYR A N 1
ATOM 771 C CA . TYR A 1 96 ? -5.601 -2.189 13.335 1.00 86.88 96 TYR A CA 1
ATOM 772 C C . TYR A 1 96 ? -6.528 -3.361 13.666 1.00 86.88 96 TYR A C 1
ATOM 774 O O . TYR A 1 96 ? -7.744 -3.157 13.609 1.00 86.88 96 TYR A O 1
ATOM 782 N N . ALA A 1 97 ? -6.003 -4.519 14.077 1.00 87.25 97 ALA A N 1
ATOM 783 C CA . ALA A 1 97 ? -6.727 -5.786 14.221 1.00 87.25 97 ALA A CA 1
ATOM 784 C C . ALA A 1 97 ? -8.000 -5.695 15.079 1.00 87.25 97 ALA A C 1
ATOM 786 O O . ALA A 1 97 ? -8.992 -6.363 14.801 1.00 87.25 97 ALA A O 1
ATOM 787 N N . ALA A 1 98 ? -8.012 -4.820 16.090 1.00 84.06 98 ALA A N 1
ATOM 788 C CA . ALA A 1 98 ? -9.178 -4.609 16.949 1.00 84.06 98 ALA A CA 1
ATOM 789 C C . ALA A 1 98 ? -10.356 -3.892 16.254 1.00 84.06 98 ALA A C 1
ATOM 791 O O . ALA A 1 98 ? -11.471 -3.896 16.765 1.00 84.06 98 ALA A O 1
ATOM 792 N N . THR A 1 99 ? -10.119 -3.215 15.126 1.00 84.56 99 THR A N 1
ATOM 793 C CA . THR A 1 99 ? -11.091 -2.289 14.506 1.00 84.56 99 THR A CA 1
ATOM 794 C C . THR A 1 99 ? -11.271 -2.473 13.003 1.00 84.56 99 THR A C 1
ATOM 796 O O . THR A 1 99 ? -12.317 -2.114 12.464 1.00 84.56 99 THR A O 1
ATOM 799 N N . HIS A 1 100 ? -10.258 -2.992 12.314 1.00 88.12 100 HIS A N 1
ATOM 800 C CA . HIS A 1 100 ? -10.247 -3.180 10.871 1.00 88.12 100 HIS A CA 1
ATOM 801 C C . HIS A 1 100 ? -9.586 -4.518 10.536 1.00 88.12 100 HIS A C 1
ATOM 803 O O . HIS A 1 100 ? -8.743 -5.014 11.278 1.00 88.12 100 HIS A O 1
ATOM 809 N N . SER A 1 101 ? -9.932 -5.061 9.375 1.00 88.25 101 SER A N 1
ATOM 810 C CA . SER A 1 101 ? -9.194 -6.150 8.737 1.00 88.25 101 SER A CA 1
ATOM 811 C C . SER A 1 101 ? -8.263 -5.569 7.675 1.00 88.25 101 SER A C 1
ATOM 813 O O . SER A 1 101 ? -8.661 -4.663 6.938 1.00 88.25 101 SER A O 1
ATOM 815 N N . LEU A 1 102 ? -7.030 -6.067 7.573 1.00 91.00 102 LEU A N 1
ATOM 816 C CA . LEU A 1 102 ? -6.080 -5.570 6.581 1.00 91.00 102 LEU A CA 1
ATOM 817 C C . LEU A 1 102 ? -6.308 -6.247 5.224 1.00 91.00 102 LEU A C 1
ATOM 819 O O . LEU A 1 102 ? -6.058 -7.437 5.055 1.00 91.00 102 LEU A O 1
ATOM 823 N N . VAL A 1 103 ? -6.741 -5.484 4.222 1.00 93.69 103 VAL A N 1
ATOM 824 C CA . VAL A 1 103 ? -6.820 -5.967 2.838 1.00 93.69 103 VAL A CA 1
ATOM 825 C C . VAL A 1 103 ? -5.497 -5.699 2.133 1.00 93.69 103 VAL A C 1
ATOM 827 O O . VAL A 1 103 ? -5.032 -4.560 2.085 1.00 93.69 103 VAL A O 1
ATOM 830 N N . ARG A 1 104 ? -4.912 -6.751 1.550 1.00 95.31 104 ARG A N 1
ATOM 831 C CA . ARG A 1 104 ? -3.666 -6.713 0.774 1.00 95.31 104 ARG A CA 1
ATOM 832 C C . ARG A 1 104 ? -3.976 -7.119 -0.668 1.00 95.31 104 ARG A C 1
ATOM 834 O O . ARG A 1 104 ? -4.436 -8.229 -0.916 1.00 95.31 104 ARG A O 1
ATOM 841 N N . LEU A 1 105 ? -3.745 -6.226 -1.624 1.00 95.38 105 LEU A N 1
ATOM 842 C CA . LEU A 1 105 ? -3.950 -6.477 -3.051 1.00 95.38 105 LEU A CA 1
ATOM 843 C C . LEU A 1 105 ? -2.660 -6.215 -3.818 1.00 95.38 105 LEU A C 1
ATOM 845 O O . LEU A 1 105 ? -1.926 -5.277 -3.525 1.00 95.38 105 LEU A O 1
ATOM 849 N N . GLU A 1 106 ? -2.419 -7.000 -4.859 1.00 94.81 106 GLU A N 1
ATOM 850 C CA . GLU A 1 106 ? -1.297 -6.798 -5.768 1.00 94.81 106 GLU A CA 1
ATOM 851 C C . GLU A 1 106 ? -1.826 -6.377 -7.139 1.00 94.81 106 GLU A C 1
ATOM 853 O O . GLU A 1 106 ? -2.731 -7.003 -7.695 1.00 94.81 106 GLU A O 1
ATOM 858 N N . LYS A 1 107 ? -1.273 -5.302 -7.701 1.00 94.06 107 LYS A N 1
ATOM 859 C CA . LYS A 1 107 ? -1.642 -4.800 -9.028 1.00 94.06 107 LYS A CA 1
ATOM 860 C C . LYS A 1 107 ? -0.419 -4.761 -9.925 1.00 94.06 107 LYS A C 1
ATOM 862 O O . LYS A 1 107 ? 0.616 -4.232 -9.546 1.00 94.06 107 LYS A O 1
ATOM 867 N N . TRP A 1 108 ? -0.564 -5.269 -11.141 1.00 94.12 108 TRP A N 1
ATOM 868 C CA . TRP A 1 108 ? 0.484 -5.226 -12.156 1.00 94.12 108 TRP A CA 1
ATOM 869 C C . TRP A 1 108 ? 0.173 -4.150 -13.186 1.00 94.12 108 TRP A C 1
ATOM 871 O O . TRP A 1 108 ? -0.945 -4.091 -13.702 1.00 94.12 108 TRP A O 1
ATOM 881 N N . ARG A 1 109 ? 1.152 -3.298 -13.489 1.00 90.75 109 ARG A N 1
ATOM 882 C CA . ARG A 1 109 ? 1.029 -2.210 -14.467 1.00 90.75 109 ARG A CA 1
ATOM 883 C C . ARG A 1 109 ? 2.325 -2.051 -15.248 1.00 90.75 109 ARG A C 1
ATOM 885 O O . ARG A 1 109 ? 3.386 -2.455 -14.786 1.00 90.75 109 ARG A O 1
ATOM 892 N N . THR A 1 110 ? 2.244 -1.441 -16.422 1.00 90.62 110 THR A N 1
ATOM 893 C CA . THR A 1 110 ? 3.430 -0.949 -17.128 1.00 90.62 110 THR A CA 1
ATOM 894 C C . THR A 1 110 ? 3.495 0.562 -16.952 1.00 90.62 110 THR A C 1
ATOM 896 O O . THR A 1 110 ? 2.521 1.242 -17.266 1.00 90.62 110 THR A O 1
ATOM 899 N N . ILE A 1 111 ? 4.610 1.065 -16.425 1.00 87.81 111 ILE A N 1
ATOM 900 C CA . ILE A 1 111 ? 4.873 2.493 -16.188 1.00 87.81 111 ILE A CA 1
ATOM 901 C C . ILE A 1 111 ? 6.261 2.779 -16.751 1.00 87.81 111 ILE A C 1
ATOM 903 O O . ILE A 1 111 ? 7.194 2.052 -16.419 1.00 87.81 111 ILE A O 1
ATOM 907 N N . ASP A 1 112 ? 6.384 3.770 -17.636 1.00 87.19 112 ASP A N 1
ATOM 908 C CA . ASP A 1 112 ? 7.648 4.135 -18.300 1.00 87.19 112 ASP A CA 1
ATOM 909 C C . ASP A 1 112 ? 8.425 2.921 -18.831 1.00 87.19 112 ASP A C 1
ATOM 911 O O . ASP A 1 112 ? 9.622 2.755 -18.606 1.00 87.19 112 ASP A O 1
ATOM 915 N N . ASP A 1 113 ? 7.702 2.021 -19.505 1.00 86.75 113 ASP A N 1
ATOM 916 C CA . ASP A 1 113 ? 8.205 0.763 -20.067 1.00 86.75 113 ASP A CA 1
ATOM 917 C C . ASP A 1 113 ? 8.733 -0.290 -19.071 1.00 86.75 113 ASP A C 1
ATOM 919 O O . ASP A 1 113 ? 9.175 -1.362 -19.498 1.00 86.75 113 ASP A O 1
ATOM 923 N N . ALA A 1 114 ? 8.627 -0.046 -17.765 1.00 90.06 114 ALA A N 1
ATOM 924 C CA . ALA A 1 114 ? 8.929 -1.008 -16.711 1.00 90.06 114 ALA A CA 1
ATOM 925 C C . ALA A 1 114 ? 7.666 -1.762 -16.269 1.00 90.06 114 ALA A C 1
ATOM 927 O O . ALA A 1 114 ? 6.588 -1.178 -16.127 1.00 90.06 114 ALA A O 1
ATOM 928 N N . LEU A 1 115 ? 7.788 -3.071 -16.020 1.00 94.31 115 LEU A N 1
ATOM 929 C CA . LEU A 1 115 ? 6.730 -3.842 -15.368 1.00 94.31 115 LEU A CA 1
ATOM 930 C C . LEU A 1 115 ? 6.758 -3.567 -13.860 1.00 94.31 115 LEU A C 1
ATOM 932 O O . LEU A 1 115 ? 7.675 -3.998 -13.166 1.00 94.31 115 LEU A O 1
ATOM 936 N N . VAL A 1 116 ? 5.745 -2.874 -13.353 1.00 94.62 116 VAL A N 1
ATOM 937 C CA . VAL A 1 116 ? 5.624 -2.497 -11.943 1.00 94.62 116 VAL A CA 1
ATOM 938 C C . VAL A 1 116 ? 4.602 -3.392 -11.252 1.00 94.62 116 VAL A C 1
ATOM 940 O O . VAL A 1 116 ? 3.487 -3.575 -11.754 1.00 94.62 116 VAL A O 1
ATOM 943 N N . LYS A 1 117 ? 4.969 -3.926 -10.084 1.00 96.31 117 LYS A N 1
ATOM 944 C CA . LYS A 1 117 ? 4.037 -4.579 -9.161 1.00 96.31 117 LYS A CA 1
ATOM 945 C C . LYS A 1 117 ? 3.770 -3.650 -7.977 1.00 96.31 117 LYS A C 1
ATOM 947 O O . LYS A 1 117 ? 4.656 -3.404 -7.166 1.00 96.31 117 LYS A O 1
ATOM 952 N N . SER A 1 118 ? 2.549 -3.138 -7.887 1.00 95.62 118 SER A N 1
ATOM 953 C CA . SER A 1 118 ? 2.105 -2.262 -6.805 1.00 95.62 118 SER A CA 1
ATOM 954 C C . SER A 1 118 ? 1.388 -3.069 -5.722 1.00 95.62 118 SER A C 1
ATOM 956 O O . SER A 1 118 ? 0.411 -3.762 -6.015 1.00 95.62 118 SER A O 1
ATOM 958 N N . PHE A 1 119 ? 1.826 -2.943 -4.473 1.00 96.19 119 PHE A N 1
ATOM 959 C CA . PHE A 1 119 ? 1.098 -3.422 -3.301 1.00 96.19 119 PHE A CA 1
ATOM 960 C C . PHE A 1 119 ? 0.081 -2.367 -2.870 1.00 96.19 119 PHE A C 1
ATOM 962 O O . PHE A 1 119 ? 0.423 -1.201 -2.723 1.00 96.19 119 PHE A O 1
ATOM 969 N N . VAL A 1 120 ? -1.173 -2.760 -2.683 1.00 96.75 120 VAL A N 1
ATOM 970 C CA . VAL A 1 120 ? -2.255 -1.892 -2.217 1.00 96.75 120 VAL A CA 1
ATOM 971 C C . VAL A 1 120 ? -2.758 -2.450 -0.898 1.00 96.75 120 VAL A C 1
ATOM 973 O O . VAL A 1 120 ? -3.311 -3.548 -0.858 1.00 96.75 120 VAL A O 1
ATOM 976 N N . VAL A 1 121 ? -2.552 -1.690 0.169 1.00 95.94 121 VAL A N 1
ATOM 977 C CA . VAL A 1 121 ? -2.800 -2.107 1.546 1.00 95.94 121 VAL A CA 1
ATOM 978 C C . VAL A 1 121 ? -3.813 -1.159 2.165 1.00 95.94 121 VAL A C 1
ATOM 980 O O . VAL A 1 121 ? -3.593 0.051 2.219 1.00 95.94 121 VAL A O 1
ATOM 983 N N . VAL A 1 122 ? -4.957 -1.692 2.584 1.00 92.38 122 VAL A N 1
ATOM 984 C CA . VAL A 1 122 ? -6.066 -0.885 3.098 1.00 92.38 122 VAL A CA 1
ATOM 985 C C . VAL A 1 122 ? -6.695 -1.596 4.294 1.00 92.38 122 VAL A C 1
ATOM 987 O O . VAL A 1 122 ? -7.293 -2.658 4.118 1.00 92.38 122 VAL A O 1
ATOM 990 N N . PRO A 1 123 ? -6.603 -1.031 5.507 1.00 89.94 123 PRO A N 1
ATOM 991 C CA . PRO A 1 123 ? -7.444 -1.436 6.620 1.00 89.94 123 PRO A CA 1
ATOM 992 C C . PRO A 1 123 ? -8.903 -1.105 6.291 1.00 89.94 123 PRO A C 1
ATOM 994 O O . PRO A 1 123 ? -9.243 0.044 6.010 1.00 89.94 123 PRO A O 1
ATOM 997 N N . VAL A 1 124 ? -9.778 -2.106 6.314 1.00 89.25 124 VAL A N 1
ATOM 998 C CA . VAL A 1 124 ? -11.215 -1.944 6.061 1.00 89.25 124 VAL A CA 1
ATOM 999 C C . VAL A 1 124 ? -12.003 -2.310 7.308 1.00 89.25 124 VAL A C 1
ATOM 1001 O O . VAL A 1 124 ? -11.691 -3.293 7.980 1.00 89.25 124 VAL A O 1
ATOM 1004 N N . ARG A 1 125 ? -13.036 -1.528 7.637 1.00 87.44 125 ARG A N 1
ATOM 1005 C CA . ARG A 1 125 ? -13.961 -1.923 8.704 1.00 87.44 125 ARG A CA 1
ATOM 1006 C C . ARG A 1 125 ? -14.730 -3.158 8.234 1.00 87.44 125 ARG A C 1
ATOM 1008 O O . ARG A 1 125 ? -15.313 -3.107 7.146 1.00 87.44 125 ARG A O 1
ATOM 1015 N N . PRO A 1 126 ? -14.731 -4.257 9.001 1.00 84.25 126 PRO A N 1
ATOM 1016 C CA . PRO A 1 126 ? -15.487 -5.434 8.618 1.00 84.25 126 PRO A CA 1
ATOM 1017 C C . PRO A 1 126 ? -16.988 -5.117 8.681 1.00 84.25 126 PRO A C 1
ATOM 1019 O O . PRO A 1 126 ? -17.453 -4.413 9.576 1.00 84.25 126 PRO A O 1
ATOM 1022 N N . LEU A 1 127 ? -17.752 -5.626 7.710 1.00 82.88 127 LEU A N 1
ATOM 1023 C CA . LEU A 1 127 ? -19.208 -5.422 7.650 1.00 82.88 127 LEU A CA 1
ATOM 1024 C C . LEU A 1 127 ? -19.955 -6.165 8.764 1.00 82.88 127 LEU A C 1
ATOM 1026 O O . LEU A 1 127 ? -21.085 -5.816 9.094 1.00 82.88 127 LEU A O 1
ATOM 1030 N N . PHE A 1 128 ? -19.316 -7.182 9.334 1.00 80.44 128 PHE A N 1
ATOM 1031 C CA . PHE A 1 128 ? -19.837 -7.996 10.419 1.00 80.44 128 PHE A CA 1
ATOM 1032 C C . PHE A 1 128 ? -18.798 -8.054 11.539 1.00 80.44 128 PHE A C 1
ATOM 1034 O O . PHE A 1 128 ? -17.599 -8.010 11.247 1.00 80.44 128 PHE A O 1
ATOM 1041 N N . PRO A 1 129 ? -19.220 -8.155 12.810 1.00 70.69 129 PRO A N 1
ATOM 1042 C CA . PRO A 1 129 ? -18.285 -8.354 13.905 1.00 70.69 129 PRO A CA 1
ATOM 1043 C C . PRO A 1 129 ? -17.431 -9.609 13.648 1.00 70.69 129 PRO A C 1
ATOM 1045 O O . PRO A 1 129 ? -17.944 -10.588 13.091 1.00 70.69 129 PRO A O 1
ATOM 1048 N N . PRO A 1 130 ? -16.140 -9.596 14.027 1.00 66.12 130 PRO A N 1
ATOM 1049 C CA . PRO A 1 130 ? -15.294 -10.776 13.927 1.00 66.12 130 PRO A CA 1
ATOM 1050 C C . PRO A 1 130 ? -15.984 -11.946 14.626 1.00 66.12 130 PRO A C 1
ATOM 1052 O O . PRO A 1 130 ? -16.468 -11.800 15.747 1.00 66.12 130 PRO A O 1
ATOM 1055 N N . THR A 1 131 ? -16.060 -13.102 13.966 1.00 60.03 131 THR A N 1
ATOM 1056 C CA . THR A 1 131 ? -16.498 -14.322 14.647 1.00 60.03 131 THR A CA 1
ATOM 1057 C C . THR A 1 131 ? -15.443 -14.616 15.701 1.00 60.03 131 THR A C 1
ATOM 1059 O O . THR A 1 131 ? -14.325 -14.990 15.350 1.00 60.03 131 THR A O 1
ATOM 1062 N N . GLU A 1 132 ? -15.768 -14.388 16.976 1.00 58.16 132 GLU A N 1
ATOM 1063 C CA . GLU A 1 132 ? -14.964 -14.896 18.082 1.00 58.16 132 GLU A CA 1
ATOM 1064 C C . GLU A 1 132 ? -14.682 -16.360 17.765 1.00 58.16 132 GLU A C 1
ATOM 1066 O O . GLU A 1 132 ? -15.615 -17.113 17.464 1.00 58.16 132 GLU A O 1
ATOM 1071 N N . GLN A 1 133 ? -13.405 -16.753 17.727 1.00 49.50 133 GLN A N 1
ATOM 1072 C CA . GLN A 1 133 ? -13.056 -18.159 17.617 1.00 49.50 133 GLN A CA 1
ATOM 1073 C C . GLN A 1 133 ? -13.800 -18.864 18.742 1.00 49.50 133 GLN A C 1
ATOM 1075 O O . GLN A 1 133 ? -13.474 -18.713 19.917 1.00 49.50 133 GLN A O 1
ATOM 1080 N N . ARG A 1 134 ? -14.873 -19.560 18.372 1.00 41.75 134 ARG A N 1
ATOM 1081 C CA . ARG A 1 134 ? -15.668 -20.362 19.276 1.00 41.75 134 ARG A CA 1
ATOM 1082 C C . ARG A 1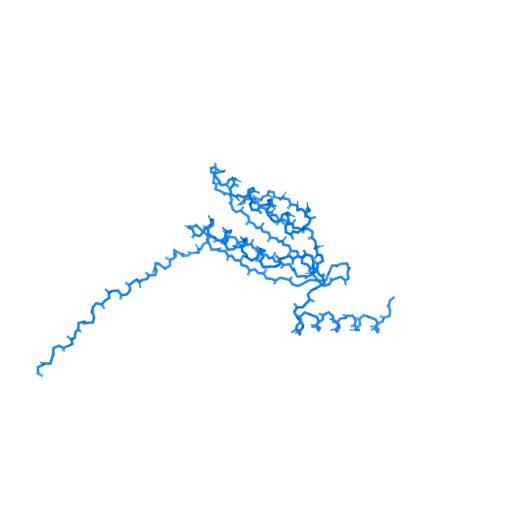 134 ? -14.716 -21.431 19.777 1.00 41.75 134 ARG A C 1
ATOM 1084 O O . ARG A 1 134 ? -14.508 -22.426 19.092 1.00 41.75 134 ARG A O 1
ATOM 1091 N N . THR A 1 135 ? -14.110 -21.204 20.938 1.00 45.16 135 THR A N 1
ATOM 1092 C CA . THR A 1 135 ? -13.476 -22.256 21.721 1.00 45.16 135 THR A CA 1
ATOM 1093 C C . THR A 1 135 ? -14.560 -23.295 21.927 1.00 45.16 135 THR A C 1
ATOM 1095 O O . THR A 1 135 ? -15.496 -23.105 22.706 1.00 45.16 135 THR A O 1
ATOM 1098 N N . GLU A 1 136 ? -14.498 -24.354 21.134 1.00 45.19 136 GLU A N 1
ATOM 1099 C CA . GLU A 1 136 ? -15.436 -25.457 21.158 1.00 45.19 136 GLU A CA 1
ATOM 1100 C C . GLU A 1 136 ? -15.146 -26.308 22.399 1.00 45.19 136 GLU A C 1
ATOM 1102 O O . GLU A 1 136 ? -14.735 -27.454 22.321 1.00 45.19 136 GLU A O 1
ATOM 1107 N N . ASN A 1 137 ? -15.371 -25.743 23.585 1.00 46.44 137 ASN A N 1
ATOM 1108 C CA . ASN A 1 137 ? -15.536 -26.518 24.805 1.00 46.44 137 ASN A CA 1
ATOM 1109 C C . ASN A 1 137 ? -17.002 -26.941 24.890 1.00 46.44 137 ASN A C 1
ATOM 1111 O O . ASN A 1 137 ? -17.769 -26.448 25.716 1.00 46.44 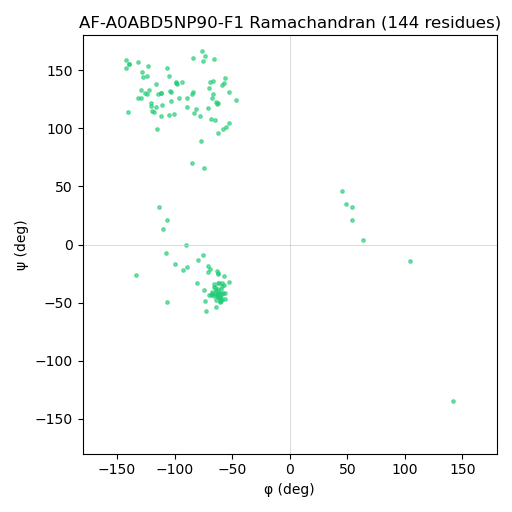137 ASN A O 1
ATOM 1115 N N . ARG A 1 138 ? -17.412 -27.853 24.004 1.00 42.69 138 ARG A N 1
ATOM 1116 C CA . ARG A 1 138 ? -18.618 -28.650 24.227 1.00 42.69 138 ARG A CA 1
ATOM 1117 C C . ARG A 1 138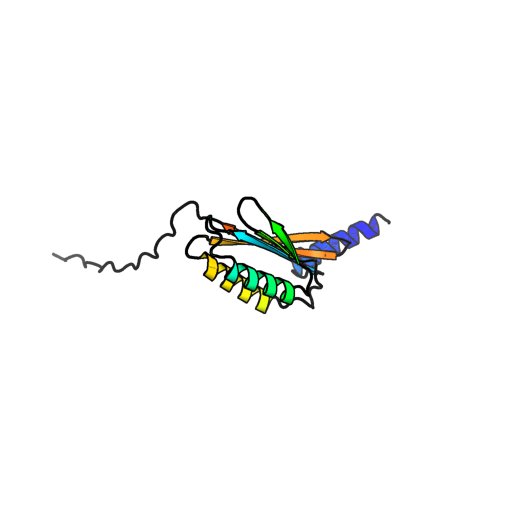 ? -18.166 -30.020 24.733 1.00 42.69 138 ARG A C 1
ATOM 1119 O O . ARG A 1 138 ? -17.568 -30.759 23.956 1.00 42.69 138 ARG A O 1
ATOM 1126 N N . PRO A 1 139 ? -18.434 -30.392 25.998 1.00 44.72 139 PRO A N 1
ATOM 1127 C CA . PRO A 1 139 ? -18.234 -31.767 26.422 1.00 44.72 139 PRO A CA 1
ATOM 1128 C C . PRO A 1 139 ? -19.176 -32.635 25.587 1.00 44.72 139 PRO A C 1
ATOM 1130 O O . PRO A 1 139 ? -20.390 -32.412 25.590 1.00 44.72 139 PRO A O 1
ATOM 1133 N N . LEU A 1 140 ? -18.620 -33.596 24.850 1.00 50.66 140 LEU A N 1
ATOM 1134 C CA . LEU A 1 140 ? -19.380 -34.687 24.251 1.00 50.66 140 LEU A CA 1
ATOM 1135 C C . LEU A 1 140 ? -20.094 -35.421 25.388 1.00 50.66 140 LEU A C 1
ATOM 1137 O O . LEU A 1 140 ? -19.495 -36.209 26.114 1.00 50.66 140 LEU A O 1
ATOM 1141 N N . THR A 1 141 ? -21.372 -35.113 25.584 1.00 50.66 141 THR A N 1
ATOM 1142 C CA . THR A 1 141 ? -22.244 -35.909 26.440 1.00 50.66 141 THR A CA 1
ATOM 1143 C C . THR A 1 141 ? -22.435 -37.235 25.713 1.00 50.66 141 THR A C 1
ATOM 1145 O O . THR A 1 141 ? -23.051 -37.274 24.648 1.00 50.66 141 THR A O 1
ATOM 1148 N N . ALA A 1 142 ? -21.814 -38.296 26.229 1.00 56.25 142 ALA A N 1
ATOM 1149 C CA . ALA A 1 142 ? -21.992 -39.643 25.708 1.00 56.25 142 ALA A CA 1
ATOM 1150 C C . ALA A 1 142 ? -23.482 -40.024 25.788 1.00 56.25 142 ALA A C 1
ATOM 1152 O O . ALA A 1 142 ? -24.118 -39.723 26.804 1.00 56.25 142 ALA A O 1
ATOM 1153 N N . PRO A 1 143 ? -24.060 -40.663 24.756 1.00 51.00 143 PRO A N 1
ATOM 1154 C CA . PRO A 1 143 ? -25.403 -41.196 24.877 1.00 51.00 143 PRO A CA 1
ATOM 1155 C C . PRO A 1 143 ? -25.384 -42.338 25.897 1.00 51.00 143 PRO A C 1
ATOM 1157 O O . PRO A 1 143 ? -24.540 -43.233 25.829 1.00 51.00 143 PRO A O 1
ATOM 1160 N N . ALA A 1 144 ? -26.301 -42.270 26.860 1.00 50.97 144 ALA A N 1
ATOM 1161 C CA . ALA A 1 144 ? -26.604 -43.374 27.751 1.00 50.97 144 ALA A CA 1
ATOM 1162 C C . ALA A 1 144 ? -27.150 -44.535 26.911 1.00 50.97 144 ALA A C 1
ATOM 1164 O O . ALA A 1 144 ? -28.139 -44.370 26.197 1.00 50.97 144 ALA A O 1
ATOM 1165 N N . SER A 1 145 ? -26.479 -45.680 26.976 1.00 50.59 145 SER A N 1
ATOM 1166 C CA . SER A 1 145 ? -27.024 -46.942 26.490 1.00 50.59 145 SER A CA 1
ATOM 1167 C C . SER A 1 145 ? -27.948 -47.507 27.569 1.00 50.59 145 SER A C 1
ATOM 1169 O O . SER A 1 145 ? -27.476 -47.802 28.669 1.00 50.59 145 SER A O 1
ATOM 1171 N N . GLU A 1 146 ? -29.237 -47.625 27.255 1.00 44.94 146 GLU A N 1
ATOM 1172 C CA . GLU A 1 146 ? -30.136 -48.619 27.865 1.00 44.94 146 GLU A CA 1
ATOM 1173 C C . GLU A 1 146 ? -29.968 -49.975 27.171 1.00 44.94 146 GLU A C 1
ATOM 1175 O O . GLU A 1 146 ? -29.739 -49.984 25.936 1.00 44.94 146 GLU A O 1
#

Mean predicted aligned error: 10.08 Å

Sequence (146 aa):
MSLLCRSLRAIRTVWKRDVLSRPDRYQVYVSFPTDETHSRSEPVADHVAEIERLFEGWVDVYARASGLAVVSDPVAADRVDLSQFRSLLDRIEETYAATHSLVRLEKWRTIDDALVKSFVVVPVRPLFPPTEQRTENRPLTAPASE